Protein AF-A0A942U734-F1 (afdb_monomer_lite)

Secondary structure (DSSP, 8-state):
-HHHHHHHHHHHHHHHHHHHHHHHHHHHHHHHHHHHHHHHIIIIIS---GGGEEEEEEEE-SSSSSEEEEEEETTEEEEEEEEEEETTEEEEEEEEE-HHHHHTT--GGG-TT--B--

pLDDT: mean 92.18, std 7.59, range [53.06, 97.75]

Foldseek 3Di:
DVVVVVVVVVVVVVVVVCVVVVVVVVQVVLLVVQLVLVVCCCCVVVVDDPQQWPDWTWAADPDPVRIWIWTAGPVGNQKTWIWDCPPNDIFTADMDGDPVCVVVVDDPVNDPPDDGPD

Structure (mmCIF, N/CA/C/O backbone):
data_AF-A0A942U734-F1
#
_entry.id   AF-A0A942U734-F1
#
loop_
_atom_site.group_PDB
_atom_site.id
_atom_site.type_symbol
_atom_site.label_atom_id
_atom_site.label_alt_id
_atom_site.label_comp_id
_atom_site.label_asym_id
_atom_site.label_entity_id
_atom_site.label_seq_id
_atom_site.pdbx_PDB_ins_code
_atom_site.Cartn_x
_atom_site.Cartn_y
_atom_site.Cartn_z
_atom_site.occupancy
_atom_site.B_iso_or_equiv
_atom_site.auth_seq_id
_atom_site.auth_comp_id
_atom_site.auth_asym_id
_atom_site.auth_atom_id
_atom_site.pdbx_PDB_model_num
ATOM 1 N N . MET A 1 1 ? 31.931 5.188 -43.662 1.00 58.59 1 MET A N 1
ATOM 2 C CA . MET A 1 1 ? 32.045 5.969 -42.399 1.00 58.59 1 MET A CA 1
ATOM 3 C C . MET A 1 1 ? 30.756 6.660 -41.929 1.00 58.59 1 MET A C 1
ATOM 5 O O . MET A 1 1 ? 30.461 6.573 -40.745 1.00 58.59 1 MET A O 1
ATOM 9 N N . LYS A 1 2 ? 29.965 7.351 -42.774 1.00 64.56 2 LYS A N 1
ATOM 10 C CA . LYS A 1 2 ? 28.734 8.045 -42.308 1.00 64.56 2 LYS A CA 1
ATOM 11 C C . LYS A 1 2 ? 27.640 7.089 -41.788 1.00 64.56 2 LYS A C 1
ATOM 13 O O . LYS A 1 2 ? 27.040 7.357 -40.753 1.00 64.56 2 LYS A O 1
ATOM 18 N N . ARG A 1 3 ? 27.424 5.951 -42.465 1.00 74.19 3 ARG A N 1
ATOM 19 C CA . ARG A 1 3 ? 26.410 4.940 -42.094 1.00 74.19 3 ARG A CA 1
ATOM 20 C C . ARG A 1 3 ? 26.732 4.235 -40.770 1.00 74.19 3 ARG A C 1
ATOM 22 O O . ARG A 1 3 ? 25.856 4.123 -39.924 1.00 74.19 3 ARG A O 1
ATOM 29 N N . THR A 1 4 ? 27.994 3.860 -40.553 1.00 78.38 4 THR A N 1
ATOM 30 C CA . THR A 1 4 ? 28.461 3.250 -39.295 1.00 78.38 4 THR A CA 1
ATOM 31 C C . THR A 1 4 ? 28.366 4.214 -38.111 1.00 78.38 4 THR A C 1
ATOM 33 O O . THR A 1 4 ? 27.881 3.828 -37.055 1.00 78.38 4 THR A O 1
ATOM 36 N N . ARG A 1 5 ? 28.702 5.501 -38.299 1.00 83.25 5 ARG A N 1
ATOM 37 C CA . ARG A 1 5 ? 28.486 6.543 -37.275 1.00 83.25 5 ARG A CA 1
ATOM 38 C C . ARG A 1 5 ? 27.002 6.762 -36.949 1.00 83.25 5 ARG A C 1
ATOM 40 O O . ARG A 1 5 ? 26.673 7.008 -35.794 1.00 83.25 5 ARG A O 1
ATOM 47 N N . LYS A 1 6 ? 26.108 6.674 -37.944 1.00 86.50 6 LYS A N 1
ATOM 48 C CA . LYS A 1 6 ? 24.652 6.784 -37.734 1.00 86.50 6 LYS A CA 1
ATOM 49 C C . LYS A 1 6 ? 24.118 5.608 -36.914 1.00 86.50 6 LYS A C 1
ATOM 51 O O . LYS A 1 6 ? 23.392 5.843 -35.958 1.00 86.50 6 LYS A O 1
ATOM 56 N N . ILE A 1 7 ? 24.515 4.379 -37.252 1.00 90.56 7 ILE A N 1
ATOM 57 C CA . ILE A 1 7 ? 24.133 3.171 -36.500 1.00 90.56 7 ILE A CA 1
ATOM 58 C C . ILE A 1 7 ? 24.625 3.279 -35.056 1.00 90.56 7 ILE A C 1
ATOM 60 O O . ILE A 1 7 ? 23.821 3.150 -34.144 1.00 90.56 7 ILE A O 1
ATOM 64 N N . PHE A 1 8 ? 25.895 3.639 -34.848 1.00 93.56 8 PHE A N 1
ATOM 65 C CA . PHE A 1 8 ? 26.456 3.816 -33.507 1.00 93.56 8 PHE A CA 1
ATOM 66 C C . PHE A 1 8 ? 25.668 4.828 -32.658 1.00 93.56 8 PHE A C 1
ATOM 68 O O . PHE A 1 8 ? 25.355 4.550 -31.505 1.00 93.56 8 PHE A O 1
ATOM 75 N N . ARG A 1 9 ? 25.288 5.980 -33.230 1.00 93.50 9 ARG A N 1
ATOM 76 C CA . ARG A 1 9 ? 24.468 6.983 -32.525 1.00 93.50 9 ARG A CA 1
ATOM 77 C C . ARG A 1 9 ? 23.088 6.453 -32.142 1.00 93.50 9 ARG A C 1
ATOM 79 O O . ARG A 1 9 ? 22.630 6.733 -31.041 1.00 93.50 9 ARG A O 1
ATOM 86 N N . VAL A 1 10 ? 22.436 5.703 -33.032 1.00 94.75 10 VAL A N 1
ATOM 87 C CA . VAL A 1 10 ? 21.128 5.095 -32.746 1.00 94.75 10 VAL A CA 1
ATOM 88 C C . VAL A 1 10 ? 21.261 4.044 -31.647 1.00 94.75 10 VAL A C 1
ATOM 90 O O . VAL A 1 10 ? 20.491 4.075 -30.696 1.00 94.75 10 VAL A O 1
ATOM 93 N N . THR A 1 11 ? 22.265 3.168 -31.724 1.00 94.62 11 THR A N 1
ATOM 94 C CA . THR A 1 11 ? 22.527 2.159 -30.688 1.00 94.62 11 THR A CA 1
ATOM 95 C C . THR A 1 11 ? 22.794 2.804 -29.328 1.00 94.62 11 THR A C 1
ATOM 97 O O . THR A 1 11 ? 22.211 2.382 -28.334 1.00 94.62 11 THR A O 1
ATOM 100 N N . LEU A 1 12 ? 23.611 3.862 -29.279 1.00 95.81 12 LEU A N 1
ATOM 101 C CA . LEU A 1 12 ? 23.874 4.603 -28.044 1.00 95.81 12 LEU A CA 1
ATOM 102 C C . LEU A 1 12 ? 22.597 5.233 -27.474 1.00 95.81 12 LEU A C 1
ATOM 104 O O . LEU A 1 12 ? 22.360 5.154 -26.274 1.00 95.81 12 LEU A O 1
ATOM 108 N N . LEU A 1 13 ? 21.754 5.821 -28.327 1.00 95.81 13 LEU A N 1
ATOM 109 C CA . LEU A 1 13 ? 20.487 6.411 -27.900 1.00 95.81 13 LEU A CA 1
ATOM 110 C C . LEU A 1 13 ? 19.530 5.354 -27.335 1.00 95.81 13 LEU A C 1
ATOM 112 O O . LEU A 1 13 ? 18.938 5.578 -26.285 1.00 95.81 13 LEU A O 1
ATOM 116 N N . VAL A 1 14 ? 19.424 4.189 -27.977 1.00 95.56 14 VAL A N 1
ATOM 117 C CA . VAL A 1 14 ? 18.612 3.068 -27.476 1.00 95.56 14 VAL A CA 1
ATOM 118 C C . VAL A 1 14 ? 19.117 2.586 -26.115 1.00 95.56 14 VAL A C 1
ATOM 120 O O . VAL A 1 14 ? 18.308 2.367 -25.218 1.00 95.56 14 VAL A O 1
ATOM 123 N N . LEU A 1 15 ? 20.436 2.476 -25.928 1.00 95.81 15 LEU A N 1
ATOM 124 C CA . LEU A 1 15 ? 21.023 2.101 -24.637 1.00 95.81 15 LEU A CA 1
ATOM 125 C C . LEU A 1 15 ? 20.705 3.129 -23.544 1.00 95.81 15 LEU A C 1
ATOM 127 O O . LEU A 1 15 ? 20.271 2.748 -22.460 1.00 95.81 15 LEU A O 1
ATOM 131 N N . LEU A 1 16 ? 20.859 4.424 -23.834 1.00 96.00 16 LEU A N 1
ATOM 132 C CA . LEU A 1 16 ? 20.542 5.498 -22.885 1.00 96.00 16 LEU A CA 1
ATOM 133 C C . LEU A 1 16 ? 19.058 5.510 -22.503 1.00 96.00 16 LEU A C 1
ATOM 135 O O . LEU A 1 16 ? 18.724 5.657 -21.331 1.00 96.00 16 LEU A O 1
ATOM 139 N N . VAL A 1 17 ? 18.169 5.305 -23.476 1.00 96.44 17 VAL A N 1
ATOM 140 C CA . VAL A 1 17 ? 16.728 5.176 -23.225 1.00 96.44 17 VAL A CA 1
ATOM 141 C C . VAL A 1 17 ? 16.435 3.939 -22.372 1.00 96.44 17 VAL A C 1
ATOM 143 O O . VAL A 1 17 ? 15.670 4.026 -21.413 1.00 96.44 17 VAL A O 1
ATOM 146 N N . GLY A 1 18 ? 17.082 2.807 -22.661 1.00 95.81 18 GLY A N 1
ATOM 147 C CA . GLY A 1 18 ? 16.950 1.578 -21.878 1.00 95.81 18 GLY A CA 1
ATOM 148 C C . GLY A 1 18 ? 17.304 1.774 -20.402 1.00 95.81 18 GLY A C 1
ATOM 149 O O . GLY A 1 18 ? 16.550 1.338 -19.535 1.00 95.81 18 GLY A O 1
ATOM 150 N N . ILE A 1 19 ? 18.382 2.508 -20.109 1.00 96.31 19 ILE A N 1
ATOM 151 C CA . ILE A 1 19 ? 18.814 2.821 -18.733 1.00 96.31 19 ILE A CA 1
ATOM 152 C C . ILE A 1 19 ? 17.729 3.571 -17.944 1.00 96.31 19 ILE A C 1
ATOM 154 O O . ILE A 1 19 ? 17.614 3.379 -16.737 1.00 96.31 19 ILE A O 1
ATOM 158 N N . ILE A 1 20 ? 16.911 4.392 -18.609 1.00 95.38 20 ILE A N 1
ATOM 159 C CA . ILE A 1 20 ? 15.831 5.154 -17.966 1.00 95.38 20 ILE A CA 1
ATOM 160 C C . ILE A 1 20 ? 14.549 4.318 -17.860 1.00 95.38 20 ILE A C 1
ATOM 162 O O . ILE A 1 20 ? 13.858 4.367 -16.844 1.00 95.38 20 ILE A O 1
ATOM 166 N N . ILE A 1 21 ? 14.218 3.534 -18.888 1.00 96.31 21 ILE A N 1
ATOM 167 C CA . ILE A 1 21 ? 12.967 2.764 -18.930 1.00 96.31 21 ILE A CA 1
ATOM 168 C C . ILE A 1 21 ? 12.985 1.597 -17.938 1.00 96.31 21 ILE A C 1
ATOM 170 O O . ILE A 1 21 ? 11.986 1.362 -17.257 1.00 96.31 21 ILE A O 1
ATOM 174 N N . VAL A 1 22 ? 14.107 0.881 -17.826 1.00 96.06 22 VAL A N 1
ATOM 175 C CA . VAL A 1 22 ? 14.233 -0.288 -16.940 1.00 96.06 22 VAL A CA 1
ATOM 176 C C . VAL A 1 22 ? 13.827 0.019 -15.488 1.00 96.06 22 VAL A C 1
ATOM 178 O O . VAL A 1 22 ? 12.932 -0.665 -14.990 1.00 96.06 22 VAL A O 1
ATOM 181 N N . PRO A 1 23 ? 14.370 1.043 -14.796 1.00 93.50 23 PRO A N 1
ATOM 182 C CA . PRO A 1 23 ? 13.975 1.327 -13.416 1.00 93.50 23 PRO A CA 1
ATOM 183 C C . PRO A 1 23 ? 12.499 1.724 -13.287 1.00 93.50 23 PRO A C 1
ATOM 185 O O . PRO A 1 23 ? 11.853 1.350 -12.308 1.00 93.50 23 PRO A O 1
ATOM 188 N N . ILE A 1 24 ? 11.932 2.421 -14.280 1.00 94.69 24 ILE A N 1
ATOM 189 C CA . ILE A 1 24 ? 10.509 2.795 -14.281 1.00 94.69 24 ILE A CA 1
ATOM 190 C C . ILE A 1 24 ? 9.626 1.542 -14.311 1.00 94.69 24 ILE A C 1
ATOM 192 O O . ILE A 1 24 ? 8.686 1.431 -13.519 1.00 94.69 24 ILE A O 1
ATOM 196 N N . ILE A 1 25 ? 9.935 0.588 -15.195 1.00 96.31 25 ILE A N 1
ATOM 197 C CA . ILE A 1 25 ? 9.199 -0.680 -15.293 1.00 96.31 25 ILE A CA 1
ATOM 198 C C . ILE A 1 25 ? 9.339 -1.478 -13.995 1.00 96.31 25 ILE A C 1
ATOM 200 O O . ILE A 1 25 ? 8.340 -1.987 -13.484 1.00 96.31 25 ILE A O 1
ATOM 204 N N . THR A 1 26 ? 10.542 -1.545 -13.421 1.00 94.75 26 THR A N 1
ATOM 205 C CA . THR A 1 26 ? 10.787 -2.249 -12.154 1.00 94.75 26 THR A CA 1
ATOM 206 C C . THR A 1 26 ? 9.932 -1.686 -11.018 1.00 94.75 26 THR A C 1
ATOM 208 O O . THR A 1 26 ? 9.279 -2.448 -10.305 1.00 94.75 26 THR A O 1
ATOM 211 N N . ILE A 1 27 ? 9.860 -0.357 -10.876 1.00 94.62 27 ILE A N 1
ATOM 212 C CA . ILE A 1 27 ? 9.032 0.289 -9.845 1.00 94.62 27 ILE A CA 1
ATOM 213 C C . ILE A 1 27 ? 7.550 -0.041 -10.048 1.00 94.62 27 ILE A C 1
ATOM 215 O O . ILE A 1 27 ? 6.855 -0.378 -9.087 1.00 94.62 27 ILE A O 1
ATOM 219 N N . GLN A 1 28 ? 7.046 0.038 -11.283 1.00 95.50 28 GLN A N 1
ATOM 220 C CA . GLN A 1 28 ? 5.643 -0.277 -11.573 1.00 95.50 28 GLN A CA 1
ATOM 221 C C . GLN A 1 28 ? 5.312 -1.747 -11.295 1.00 95.50 28 GLN A C 1
ATOM 223 O O . GLN A 1 28 ? 4.288 -2.036 -10.675 1.00 95.50 28 GLN A O 1
ATOM 228 N N . THR A 1 29 ? 6.207 -2.654 -11.685 1.00 95.81 29 THR A N 1
ATOM 229 C CA . THR A 1 29 ? 6.058 -4.096 -11.464 1.00 95.81 29 THR A CA 1
ATOM 230 C C . THR A 1 29 ? 6.015 -4.416 -9.973 1.00 95.81 29 THR A C 1
ATOM 232 O O . THR A 1 29 ? 5.093 -5.086 -9.516 1.00 95.81 29 THR A O 1
ATOM 235 N N . ASN A 1 30 ? 6.934 -3.859 -9.179 1.00 94.25 30 ASN A N 1
ATOM 236 C CA . ASN A 1 30 ? 6.939 -4.060 -7.730 1.00 94.25 30 ASN A CA 1
ATOM 237 C C . ASN A 1 30 ? 5.679 -3.495 -7.061 1.00 94.25 30 ASN A C 1
ATOM 239 O O . ASN A 1 30 ? 5.070 -4.175 -6.240 1.00 94.25 30 ASN A O 1
ATOM 243 N N . LYS A 1 31 ? 5.212 -2.301 -7.452 1.00 95.62 31 LYS A N 1
ATOM 244 C CA . LYS A 1 31 ? 3.936 -1.762 -6.944 1.00 95.62 31 LYS A CA 1
ATOM 245 C C . LYS A 1 31 ? 2.767 -2.714 -7.213 1.00 95.62 31 LYS A C 1
ATOM 247 O O . LYS A 1 31 ? 1.902 -2.862 -6.352 1.00 95.62 31 LYS A O 1
ATOM 252 N N . PHE A 1 32 ? 2.734 -3.342 -8.389 1.00 96.31 32 PHE A N 1
ATOM 253 C CA . PHE A 1 32 ? 1.702 -4.315 -8.743 1.00 96.31 32 PHE A CA 1
ATOM 254 C C . PHE A 1 32 ? 1.821 -5.611 -7.930 1.00 96.31 32 PHE A C 1
ATOM 256 O O . PHE A 1 32 ? 0.823 -6.064 -7.378 1.00 96.31 32 PHE A O 1
ATOM 263 N N . ILE A 1 33 ? 3.031 -6.161 -7.784 1.00 94.94 33 ILE A N 1
ATOM 264 C CA . ILE A 1 33 ? 3.283 -7.370 -6.982 1.00 94.94 33 ILE A CA 1
ATOM 265 C C . ILE A 1 33 ? 2.819 -7.166 -5.536 1.00 94.94 33 ILE A C 1
ATOM 267 O O . ILE A 1 33 ? 2.082 -7.993 -5.006 1.00 94.94 33 ILE A O 1
ATOM 271 N N . TYR A 1 34 ? 3.198 -6.049 -4.910 1.00 95.19 34 TYR A N 1
ATOM 272 C CA . TYR A 1 34 ? 2.817 -5.749 -3.528 1.00 95.19 34 TYR A CA 1
ATOM 273 C C . TYR A 1 34 ? 1.307 -5.563 -3.391 1.00 95.19 34 TYR A C 1
ATOM 275 O O . TYR A 1 34 ? 0.703 -6.138 -2.489 1.00 95.19 34 TYR A O 1
ATOM 283 N N . LYS A 1 35 ? 0.681 -4.828 -4.322 1.00 96.69 35 LYS A N 1
ATOM 284 C CA . LYS A 1 35 ? -0.781 -4.708 -4.389 1.00 96.69 35 LYS A CA 1
ATOM 285 C C . LYS A 1 35 ? -1.445 -6.088 -4.424 1.00 96.69 35 LYS A C 1
ATOM 287 O O . LYS A 1 35 ? -2.399 -6.304 -3.688 1.00 96.69 35 LYS A O 1
ATOM 292 N N . ASN A 1 36 ? -0.963 -6.994 -5.274 1.00 96.19 36 ASN A N 1
ATOM 293 C CA . ASN A 1 36 ? -1.566 -8.314 -5.434 1.00 96.19 36 ASN A CA 1
ATOM 294 C C . ASN A 1 36 ? -1.380 -9.185 -4.187 1.00 96.19 36 ASN A C 1
ATOM 296 O O . ASN A 1 36 ? -2.312 -9.866 -3.787 1.00 96.19 36 ASN A O 1
ATOM 300 N N . ARG A 1 37 ? -0.210 -9.119 -3.539 1.00 95.81 37 ARG A N 1
ATOM 301 C CA . ARG A 1 37 ? 0.037 -9.814 -2.266 1.00 95.81 37 ARG A CA 1
ATOM 302 C C . ARG A 1 37 ? -0.936 -9.371 -1.180 1.00 95.81 37 ARG A C 1
ATOM 304 O O . ARG A 1 37 ? -1.574 -10.215 -0.573 1.00 95.81 37 ARG A O 1
ATOM 311 N N . VAL A 1 38 ? -1.095 -8.061 -0.990 1.00 96.44 38 VAL A N 1
ATOM 312 C CA . VAL A 1 38 ? -2.041 -7.527 0.003 1.00 96.44 38 VAL A CA 1
ATOM 313 C C . VAL A 1 38 ? -3.482 -7.852 -0.375 1.00 96.44 38 VAL A C 1
ATOM 315 O O . VAL A 1 38 ? -4.264 -8.229 0.484 1.00 96.44 38 VAL A O 1
ATOM 318 N N . SER A 1 39 ? -3.837 -7.770 -1.660 1.00 96.88 39 SER A N 1
ATOM 319 C CA . SER A 1 39 ? -5.172 -8.163 -2.118 1.00 96.88 39 SER A CA 1
ATOM 320 C C . SER A 1 39 ? -5.478 -9.631 -1.833 1.00 96.88 39 SER A C 1
ATOM 322 O O . SER A 1 39 ? -6.603 -9.934 -1.454 1.00 96.88 39 SER A O 1
ATOM 324 N N . ASN A 1 40 ? -4.513 -10.527 -2.040 1.00 96.44 40 ASN A N 1
ATOM 325 C CA . ASN A 1 40 ? -4.687 -11.944 -1.750 1.00 96.44 40 ASN A CA 1
ATOM 326 C C . ASN A 1 40 ? -4.778 -12.181 -0.244 1.00 96.44 40 ASN A C 1
ATOM 328 O O . ASN A 1 40 ? -5.714 -12.834 0.179 1.00 96.44 40 ASN A O 1
ATOM 332 N N . TYR A 1 41 ? -3.895 -11.582 0.557 1.00 95.56 41 TYR A N 1
ATOM 333 C CA . TYR A 1 41 ? -3.957 -11.662 2.019 1.00 95.56 41 TYR A CA 1
ATOM 334 C C . TYR A 1 41 ? -5.335 -11.249 2.561 1.00 95.56 41 TYR A C 1
ATOM 336 O O . TYR A 1 41 ? -5.976 -12.009 3.278 1.00 95.56 41 TYR A O 1
ATOM 344 N N . LEU A 1 42 ? -5.850 -10.086 2.149 1.00 95.75 42 LEU A N 1
ATOM 345 C CA . LEU A 1 42 ? -7.141 -9.596 2.644 1.00 95.75 42 LEU A CA 1
ATOM 346 C C . LEU A 1 42 ? -8.307 -10.524 2.272 1.00 95.75 42 LEU A C 1
ATOM 348 O O . LEU A 1 42 ? -9.209 -10.727 3.074 1.00 95.75 42 LEU A O 1
ATOM 352 N N . VAL A 1 43 ? -8.301 -11.081 1.061 1.00 96.75 43 VAL A N 1
ATOM 353 C CA . VAL A 1 43 ? -9.430 -11.876 0.552 1.00 96.75 43 VAL A CA 1
ATOM 354 C C . VAL A 1 43 ? -9.332 -13.345 0.958 1.00 96.75 43 VAL A C 1
ATOM 356 O O . VAL A 1 43 ? -10.328 -13.953 1.333 1.00 96.75 43 VAL A O 1
ATOM 359 N N . GLU A 1 44 ? -8.148 -13.935 0.834 1.00 95.56 44 GLU A N 1
ATOM 360 C CA . GLU A 1 44 ? -7.920 -15.369 1.022 1.00 95.56 44 GLU A CA 1
ATOM 361 C C . GLU A 1 44 ? -7.598 -15.713 2.479 1.00 95.56 44 GLU A C 1
ATOM 363 O O . GLU A 1 44 ? -8.032 -16.762 2.949 1.00 95.56 44 GLU A O 1
ATOM 368 N N . GLU A 1 45 ? -6.865 -14.852 3.193 1.00 93.44 45 GLU A N 1
ATOM 369 C CA . GLU A 1 45 ? -6.440 -15.117 4.575 1.00 93.44 45 GLU A CA 1
ATOM 370 C C . GLU A 1 45 ? -7.364 -14.444 5.599 1.00 93.44 45 GLU A C 1
ATOM 372 O O . GLU A 1 45 ? -7.849 -15.114 6.508 1.00 93.44 45 GLU A O 1
ATOM 377 N N . GLU A 1 46 ? -7.668 -13.152 5.431 1.00 92.56 46 GLU A N 1
ATOM 378 C CA . GLU A 1 46 ? -8.563 -12.408 6.341 1.00 92.56 46 GLU A CA 1
ATOM 379 C C . GLU A 1 46 ? -10.056 -12.581 6.000 1.00 92.56 46 GLU A C 1
ATOM 381 O O . GLU A 1 46 ? -10.924 -12.197 6.783 1.00 92.56 46 GLU A O 1
ATOM 386 N N . GLY A 1 47 ? -10.382 -13.168 4.842 1.00 94.69 47 GLY A N 1
ATOM 387 C CA . GLY A 1 47 ? -11.763 -13.450 4.437 1.00 94.69 47 GLY A CA 1
ATOM 388 C C . GLY A 1 47 ? -12.611 -12.208 4.133 1.00 94.69 47 GLY A C 1
ATOM 389 O O . GLY A 1 47 ? -13.840 -12.285 4.175 1.00 94.69 47 GLY A O 1
ATOM 390 N N . ILE A 1 48 ? -11.980 -11.069 3.838 1.00 94.69 48 ILE A N 1
ATOM 391 C CA . ILE A 1 48 ? -12.663 -9.821 3.481 1.00 94.69 48 ILE A CA 1
ATOM 392 C C . ILE A 1 48 ? -13.226 -9.938 2.062 1.00 94.69 48 ILE A C 1
ATOM 394 O O . ILE A 1 48 ? -12.519 -10.332 1.128 1.00 94.69 48 ILE A O 1
ATOM 398 N N . ASP A 1 49 ? -14.489 -9.550 1.874 1.00 95.94 49 ASP A N 1
ATOM 399 C CA . ASP A 1 49 ? -15.083 -9.509 0.542 1.00 95.94 49 ASP A CA 1
ATOM 400 C C . ASP A 1 49 ? -14.375 -8.452 -0.321 1.00 95.94 49 ASP A C 1
ATOM 402 O O . ASP A 1 49 ? -14.098 -7.328 0.106 1.00 95.94 49 ASP A O 1
ATOM 406 N N . ARG A 1 50 ? -14.105 -8.792 -1.584 1.00 94.88 50 ARG A N 1
ATOM 407 C CA . ARG A 1 50 ? -13.567 -7.834 -2.558 1.00 94.88 50 ARG A CA 1
ATOM 408 C C . ARG A 1 50 ? -14.477 -6.624 -2.711 1.00 94.88 50 ARG A C 1
ATOM 410 O O . ARG A 1 50 ? -13.966 -5.528 -2.939 1.00 94.88 50 ARG A O 1
ATOM 417 N N . ASP A 1 51 ? -15.785 -6.816 -2.571 1.00 96.00 51 ASP A N 1
ATOM 418 C CA . ASP A 1 51 ? -16.759 -5.738 -2.662 1.00 96.00 51 ASP A CA 1
ATOM 419 C C . ASP A 1 51 ? -16.743 -4.807 -1.444 1.00 96.00 51 ASP A C 1
ATOM 421 O O . ASP A 1 51 ? -17.238 -3.690 -1.566 1.00 96.00 51 ASP A O 1
ATOM 425 N N . ASP A 1 52 ? -16.117 -5.175 -0.324 1.00 96.94 52 ASP A N 1
ATOM 426 C CA . ASP A 1 52 ? -15.932 -4.285 0.833 1.00 96.94 52 ASP A CA 1
ATOM 427 C C . ASP A 1 52 ? -14.685 -3.397 0.704 1.00 96.94 52 ASP A C 1
ATOM 429 O O . ASP A 1 52 ? -14.521 -2.410 1.432 1.00 96.94 52 ASP A O 1
ATOM 433 N N . ILE A 1 53 ? -13.810 -3.697 -0.259 1.00 97.25 53 ILE A N 1
ATOM 434 C CA . ILE A 1 53 ? -12.582 -2.947 -0.501 1.00 97.25 53 ILE A CA 1
ATOM 435 C C . ILE A 1 53 ? -12.846 -1.851 -1.536 1.00 97.25 53 ILE A C 1
ATOM 437 O O . ILE A 1 53 ? -13.095 -2.111 -2.711 1.00 97.25 53 ILE A O 1
ATOM 441 N N . GLU A 1 54 ? -12.732 -0.593 -1.114 1.00 97.25 54 GLU A N 1
ATOM 442 C CA . GLU A 1 54 ? -12.893 0.567 -1.996 1.00 97.25 54 GLU A CA 1
ATOM 443 C C . GLU A 1 54 ? -11.674 0.735 -2.911 1.00 97.25 54 GLU A C 1
ATOM 445 O O . GLU A 1 54 ? -11.792 0.969 -4.115 1.00 97.25 54 GLU A O 1
ATOM 450 N N . SER A 1 55 ? -10.458 0.622 -2.361 1.00 97.50 55 SER A N 1
ATOM 451 C CA . SER A 1 55 ? -9.253 0.714 -3.185 1.00 97.50 55 SER A CA 1
ATOM 452 C C . SER A 1 55 ? -8.041 0.009 -2.587 1.00 97.50 55 SER A C 1
ATOM 454 O O . SER A 1 55 ? -7.829 0.037 -1.381 1.00 97.50 55 SER A O 1
ATOM 456 N N . ILE A 1 56 ? -7.200 -0.559 -3.461 1.00 97.69 56 ILE A N 1
ATOM 457 C CA . ILE A 1 56 ? -5.883 -1.118 -3.115 1.00 97.69 56 ILE A CA 1
ATOM 458 C C . ILE A 1 56 ? -4.831 -0.508 -4.042 1.00 97.69 56 ILE A C 1
ATOM 460 O O . ILE A 1 56 ? -4.852 -0.713 -5.266 1.00 97.69 56 ILE A O 1
ATOM 464 N N . LYS A 1 57 ? -3.890 0.248 -3.473 1.00 97.31 57 LYS A N 1
ATOM 465 C CA . LYS A 1 57 ? -2.887 1.019 -4.220 1.00 97.31 57 LYS A CA 1
ATOM 466 C C . LYS A 1 57 ? -1.480 0.691 -3.735 1.00 97.31 57 LYS A C 1
ATOM 468 O O . LYS A 1 57 ? -1.070 1.125 -2.664 1.00 97.31 57 LYS A O 1
ATOM 473 N N . GLY A 1 58 ? -0.702 0.010 -4.576 1.00 95.75 58 GLY A N 1
ATOM 474 C CA . GLY A 1 58 ? 0.738 -0.133 -4.368 1.00 95.75 58 GLY A CA 1
ATOM 475 C C . GLY A 1 58 ? 1.445 1.217 -4.505 1.00 95.75 58 GLY A C 1
ATOM 476 O O . GLY A 1 58 ? 1.230 1.956 -5.474 1.00 95.75 58 GLY A O 1
ATOM 477 N N . LYS A 1 59 ? 2.297 1.547 -3.543 1.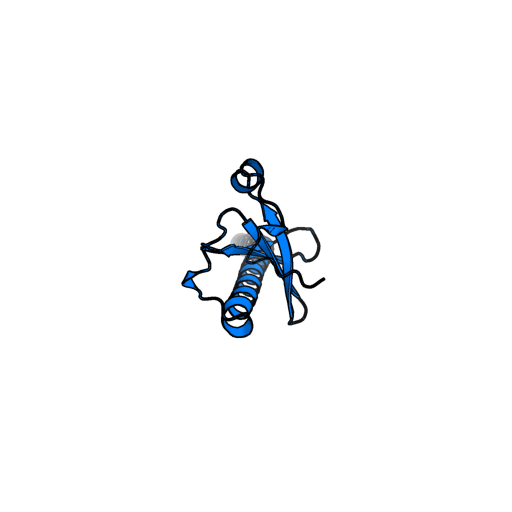00 95.25 59 LYS A N 1
ATOM 478 C CA . LYS A 1 59 ? 3.092 2.772 -3.479 1.00 95.25 59 LYS A CA 1
ATOM 479 C C . LYS A 1 59 ? 4.573 2.423 -3.415 1.00 95.25 59 LYS A C 1
ATOM 481 O O . LYS A 1 59 ? 4.962 1.358 -2.950 1.00 95.25 59 LYS A O 1
ATOM 486 N N . TRP A 1 60 ? 5.380 3.345 -3.924 1.00 93.56 60 TRP A N 1
ATOM 487 C CA . TRP A 1 60 ? 6.828 3.320 -3.791 1.00 93.56 60 TRP A CA 1
ATOM 488 C C . TRP A 1 60 ? 7.263 4.618 -3.115 1.00 93.56 60 TRP A C 1
ATOM 490 O O . TRP A 1 60 ? 6.720 5.681 -3.428 1.00 93.56 60 TRP A O 1
ATOM 500 N N . GLY A 1 61 ? 8.202 4.529 -2.184 1.00 89.44 61 GLY A N 1
ATOM 501 C CA . GLY A 1 61 ? 8.744 5.664 -1.454 1.00 89.44 61 GLY A CA 1
ATOM 502 C C . GLY A 1 61 ? 10.187 5.430 -1.018 1.00 89.44 61 GLY A C 1
ATOM 503 O O . GLY A 1 61 ? 10.728 4.333 -1.124 1.00 89.44 61 GLY A O 1
ATOM 504 N N . PHE A 1 62 ? 10.806 6.493 -0.510 1.00 83.44 62 PHE A N 1
ATOM 505 C CA . PHE A 1 62 ? 12.199 6.478 -0.053 1.00 83.44 62 PHE A CA 1
ATOM 506 C C . PHE A 1 62 ? 12.376 5.969 1.387 1.00 83.44 62 PHE A C 1
ATOM 508 O O . PHE A 1 62 ? 13.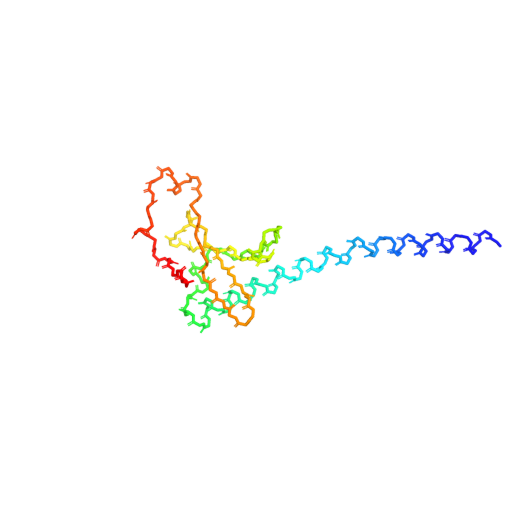501 5.722 1.808 1.00 83.44 62 PHE A O 1
ATOM 515 N N . LYS A 1 63 ? 11.287 5.828 2.154 1.00 78.94 63 LYS A N 1
ATOM 516 C CA . LYS A 1 63 ? 11.310 5.255 3.510 1.00 78.94 63 LYS A CA 1
ATOM 517 C C . LYS A 1 63 ? 11.323 3.726 3.439 1.00 78.94 63 LYS A C 1
ATOM 519 O O . LYS A 1 63 ? 10.896 3.171 2.434 1.00 78.94 63 LYS A O 1
ATOM 524 N N . LEU A 1 64 ? 11.810 3.059 4.484 1.00 75.44 64 LEU A N 1
ATOM 525 C CA . LEU A 1 64 ? 11.734 1.602 4.608 1.00 75.44 64 LEU A CA 1
ATOM 526 C C . LEU A 1 64 ? 10.403 1.196 5.266 1.00 75.44 64 LEU A C 1
ATOM 528 O O . LEU A 1 64 ? 10.053 1.803 6.279 1.00 75.44 64 LEU A O 1
ATOM 532 N N . PRO A 1 65 ? 9.689 0.188 4.732 1.00 86.00 65 PRO A N 1
ATOM 533 C CA . PRO A 1 65 ? 9.914 -0.495 3.453 1.00 86.00 65 PRO A CA 1
ATOM 534 C C . PRO A 1 65 ? 9.646 0.412 2.242 1.00 86.00 65 PRO A C 1
ATOM 536 O O . PRO A 1 65 ? 8.675 1.167 2.222 1.00 86.00 65 PRO A O 1
ATOM 539 N N . SER A 1 66 ? 10.475 0.309 1.193 1.00 89.31 66 SER A N 1
ATOM 540 C CA . SER A 1 66 ? 10.344 1.171 0.002 1.00 89.31 66 SER A CA 1
ATOM 541 C C . SER A 1 66 ? 9.060 0.938 -0.785 1.00 89.31 66 SER A C 1
ATOM 543 O O . SER A 1 66 ? 8.652 1.806 -1.553 1.00 89.31 66 SER A O 1
ATOM 545 N N . TYR A 1 67 ? 8.423 -0.217 -0.608 1.00 92.94 67 TYR A N 1
ATOM 546 C CA . TYR A 1 67 ? 7.137 -0.544 -1.203 1.00 92.94 67 TYR A CA 1
ATOM 547 C C . TYR A 1 67 ? 6.143 -0.886 -0.103 1.00 92.94 67 TYR A C 1
ATOM 549 O O . TYR A 1 67 ? 6.436 -1.675 0.792 1.00 92.94 67 TYR A O 1
ATOM 557 N N . TYR A 1 68 ? 4.965 -0.290 -0.200 1.00 94.56 68 TYR A N 1
ATOM 558 C CA . TYR A 1 68 ? 3.861 -0.484 0.728 1.00 94.56 68 TYR A CA 1
ATOM 559 C C . TYR A 1 68 ? 2.545 -0.359 -0.031 1.00 94.56 68 TYR A C 1
ATOM 561 O O . TYR A 1 68 ? 2.511 0.123 -1.169 1.00 94.56 68 TYR A O 1
ATOM 569 N N . VAL A 1 69 ? 1.457 -0.805 0.576 1.00 96.75 69 VAL A N 1
ATOM 570 C CA . VAL A 1 69 ? 0.128 -0.762 -0.028 1.00 96.75 69 VAL A CA 1
ATOM 571 C C . VAL A 1 69 ? -0.778 0.084 0.840 1.00 96.75 69 VAL A C 1
ATOM 573 O O . VAL A 1 69 ? -0.784 -0.056 2.055 1.00 96.75 69 VAL A O 1
ATOM 576 N N . ILE A 1 70 ? -1.526 0.975 0.200 1.00 97.00 70 ILE A N 1
ATOM 577 C CA . ILE A 1 70 ? -2.613 1.703 0.842 1.00 97.00 70 ILE A CA 1
ATOM 578 C C . ILE A 1 70 ? -3.918 1.008 0.480 1.00 97.00 70 ILE A C 1
ATOM 580 O O . ILE A 1 70 ? -4.193 0.806 -0.709 1.00 97.00 70 ILE A O 1
ATOM 584 N N . VAL A 1 71 ? -4.692 0.671 1.501 1.00 97.75 71 VAL A N 1
ATOM 585 C CA . VAL A 1 71 ? -6.012 0.058 1.401 1.00 97.75 71 VAL A CA 1
ATOM 586 C C . VAL A 1 71 ? -7.035 1.021 1.986 1.00 97.75 71 VAL A C 1
ATOM 588 O O . VAL A 1 71 ? -6.814 1.606 3.043 1.00 97.75 71 VAL A O 1
ATOM 591 N N . THR A 1 72 ? -8.149 1.191 1.291 1.00 97.62 72 THR A N 1
ATOM 592 C CA . THR A 1 72 ? -9.320 1.920 1.785 1.00 97.62 72 THR A CA 1
ATOM 593 C C . THR A 1 72 ? -10.503 0.975 1.690 1.00 97.62 72 THR A C 1
ATOM 595 O O . THR A 1 72 ? -10.682 0.339 0.648 1.00 97.62 72 THR A O 1
ATOM 598 N N . PHE A 1 73 ? -11.294 0.883 2.752 1.00 97.38 73 PHE A N 1
ATOM 599 C CA . PHE A 1 73 ? -12.498 0.057 2.796 1.00 97.38 73 PHE A CA 1
ATOM 600 C C . PHE A 1 73 ? -13.744 0.924 2.603 1.00 97.38 73 PHE A C 1
ATOM 602 O O . PHE A 1 73 ? -13.742 2.108 2.943 1.00 97.38 73 PHE A O 1
ATOM 609 N N . LYS A 1 74 ? -14.818 0.347 2.059 1.00 97.00 74 LYS A N 1
ATOM 610 C CA . LYS A 1 74 ? -16.069 1.074 1.780 1.00 97.00 74 LYS A CA 1
ATOM 611 C C . LYS A 1 74 ? -16.802 1.526 3.036 1.00 97.00 74 LYS A C 1
ATOM 613 O O . LYS A 1 74 ? -17.506 2.529 3.002 1.00 97.00 74 LYS A O 1
ATOM 618 N N . ASN A 1 75 ? -16.655 0.786 4.131 1.00 95.69 75 ASN A N 1
ATOM 619 C CA . ASN A 1 75 ? -17.241 1.132 5.424 1.00 95.69 75 ASN A CA 1
ATOM 620 C C . ASN A 1 75 ? -16.476 2.261 6.143 1.00 95.69 75 ASN A C 1
ATOM 622 O O . ASN A 1 75 ? -17.035 2.864 7.057 1.00 95.69 75 ASN A O 1
ATOM 626 N N . GLU A 1 76 ? -15.235 2.548 5.730 1.00 95.62 76 GLU A N 1
ATOM 627 C CA . GLU A 1 76 ? -14.349 3.568 6.311 1.00 95.62 76 GLU A CA 1
ATOM 628 C C . GLU A 1 76 ? -13.570 4.327 5.213 1.00 95.62 76 GLU A C 1
ATOM 630 O O . GLU A 1 76 ? -12.333 4.326 5.199 1.00 95.62 76 GLU A O 1
ATOM 635 N N . PRO A 1 77 ? -14.263 4.997 4.267 1.00 95.94 77 PRO A N 1
ATOM 636 C CA . PRO A 1 77 ? -13.633 5.653 3.115 1.00 95.94 77 PRO A CA 1
ATOM 637 C C . PRO A 1 77 ? -12.677 6.797 3.495 1.00 95.94 77 PRO A C 1
ATOM 639 O O . PRO A 1 77 ? -11.867 7.248 2.682 1.00 95.94 77 PRO A O 1
ATOM 642 N N . GLN A 1 78 ? -12.770 7.283 4.729 1.00 96.19 78 GLN A N 1
ATOM 643 C CA . GLN A 1 78 ? -11.949 8.340 5.296 1.00 96.19 78 GLN A CA 1
ATOM 644 C C . GLN A 1 78 ? -10.628 7.860 5.915 1.00 96.19 78 GLN A C 1
ATOM 646 O O . GLN A 1 78 ? -9.815 8.687 6.345 1.00 96.19 78 GLN A O 1
ATOM 651 N N . VAL A 1 79 ? -10.390 6.546 5.910 1.00 96.69 79 VAL A N 1
ATOM 652 C CA . VAL A 1 79 ? -9.218 5.907 6.509 1.00 96.69 79 VAL A CA 1
ATOM 653 C C . VAL A 1 79 ? -8.380 5.216 5.430 1.00 96.69 79 VAL A C 1
ATOM 655 O O . VAL A 1 79 ? -8.857 4.407 4.635 1.00 96.69 79 VAL A O 1
ATOM 658 N N . GLU A 1 80 ? -7.094 5.550 5.396 1.00 96.81 80 GLU A N 1
ATOM 659 C CA . GLU A 1 80 ? -6.085 4.901 4.564 1.00 96.81 80 GLU A CA 1
ATOM 660 C C . GLU A 1 80 ? -5.251 3.954 5.431 1.00 96.81 80 GLU A C 1
ATOM 662 O O . GLU A 1 80 ? -4.419 4.394 6.225 1.00 96.81 80 GLU A O 1
ATOM 667 N N . TYR A 1 81 ? -5.443 2.650 5.262 1.00 96.44 81 TYR A N 1
ATOM 668 C CA . TYR A 1 81 ? -4.684 1.621 5.963 1.00 96.44 81 TYR A CA 1
ATOM 669 C C . TYR A 1 81 ? -3.411 1.262 5.207 1.00 96.44 81 TYR A C 1
ATOM 671 O O . TYR A 1 81 ? -3.430 1.026 3.998 1.00 96.44 81 TYR A O 1
ATOM 679 N N . ILE A 1 82 ? -2.286 1.229 5.916 1.00 95.25 82 ILE A N 1
ATOM 680 C CA . ILE A 1 82 ? 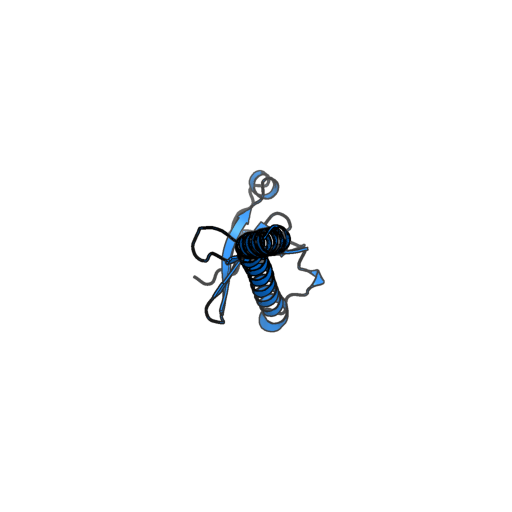-0.958 1.008 5.348 1.00 95.25 82 ILE A CA 1
ATOM 681 C C . ILE A 1 82 ? -0.529 -0.423 5.652 1.00 95.25 82 ILE A C 1
ATOM 683 O O . ILE A 1 82 ? -0.339 -0.784 6.810 1.00 95.25 82 ILE A O 1
ATOM 687 N N . TYR A 1 83 ? -0.324 -1.206 4.598 1.00 95.25 83 TYR A N 1
ATOM 688 C CA . TYR A 1 83 ? 0.117 -2.594 4.656 1.00 95.25 83 TYR A CA 1
ATOM 689 C C . TYR A 1 83 ? 1.531 -2.751 4.107 1.00 95.25 83 TYR A C 1
ATOM 691 O O . TYR A 1 83 ? 1.889 -2.162 3.076 1.00 95.25 83 TYR A O 1
ATOM 699 N N . PHE A 1 84 ? 2.314 -3.602 4.762 1.00 93.56 84 PHE A N 1
ATOM 700 C CA . PHE A 1 84 ? 3.604 -4.077 4.271 1.00 93.56 84 PHE A CA 1
ATOM 701 C C . PHE A 1 84 ? 3.494 -5.540 3.848 1.00 93.56 84 PHE A C 1
ATOM 703 O O . PHE A 1 84 ? 2.708 -6.297 4.400 1.00 93.56 84 PHE A O 1
ATOM 710 N N . ALA A 1 85 ? 4.271 -5.910 2.828 1.00 91.69 85 ALA A N 1
ATOM 711 C CA . ALA A 1 85 ? 4.324 -7.265 2.281 1.00 91.69 85 ALA A CA 1
ATOM 712 C C . ALA A 1 85 ? 5.792 -7.711 2.146 1.00 91.69 85 ALA A C 1
ATOM 714 O O . ALA A 1 85 ? 6.331 -7.792 1.034 1.00 91.69 85 ALA A O 1
ATOM 715 N N . GLN A 1 86 ? 6.471 -7.879 3.282 1.00 84.38 86 GLN A N 1
ATOM 716 C CA . GLN A 1 86 ? 7.894 -8.232 3.367 1.00 84.38 86 GLN A CA 1
ATOM 717 C C . GLN A 1 86 ? 8.075 -9.699 3.758 1.00 84.38 86 GLN A C 1
ATOM 719 O O . GLN A 1 86 ? 7.286 -10.229 4.521 1.00 84.38 86 GLN A O 1
ATOM 724 N N . ASP A 1 87 ? 9.123 -10.343 3.233 1.00 79.19 87 ASP A N 1
ATOM 725 C CA . ASP A 1 87 ? 9.606 -11.659 3.687 1.00 79.19 87 ASP A CA 1
ATOM 726 C C . ASP A 1 87 ? 8.524 -12.748 3.839 1.00 79.19 87 ASP A C 1
ATOM 728 O O . ASP A 1 87 ? 8.551 -13.555 4.761 1.00 79.19 87 ASP A O 1
ATOM 732 N N . ASN A 1 88 ? 7.601 -12.789 2.871 1.00 82.06 88 ASN A N 1
ATOM 733 C CA . ASN A 1 88 ? 6.439 -13.689 2.794 1.00 82.06 88 ASN A CA 1
ATOM 734 C C . ASN A 1 88 ? 5.331 -13.444 3.825 1.00 82.06 88 ASN A C 1
ATOM 736 O O . ASN A 1 88 ? 4.382 -14.219 3.855 1.00 82.06 88 ASN A O 1
ATOM 740 N N . ASP A 1 89 ? 5.411 -12.371 4.602 1.00 89.69 89 ASP A N 1
ATOM 741 C CA . ASP A 1 89 ? 4.349 -11.947 5.505 1.00 89.69 89 ASP A CA 1
ATOM 742 C C . ASP A 1 89 ? 3.655 -10.692 4.967 1.00 89.69 89 ASP A C 1
ATOM 744 O O . ASP A 1 89 ? 4.260 -9.850 4.285 1.00 89.69 89 ASP A O 1
ATOM 748 N N . VAL A 1 90 ? 2.367 -10.570 5.274 1.00 93.94 90 VAL A N 1
ATOM 749 C CA . VAL A 1 90 ? 1.576 -9.371 5.015 1.00 93.94 90 VAL A CA 1
ATOM 750 C C . VAL A 1 90 ? 0.968 -8.922 6.330 1.00 93.94 90 VAL A C 1
ATOM 752 O O . VAL A 1 90 ? 0.315 -9.695 7.018 1.00 93.94 90 VAL A O 1
ATOM 755 N N . PHE A 1 91 ? 1.181 -7.659 6.681 1.00 93.00 91 PHE A N 1
ATOM 756 C CA . PHE A 1 91 ? 0.631 -7.103 7.908 1.00 93.00 91 PHE A CA 1
ATOM 757 C C . PHE A 1 91 ? 0.291 -5.628 7.750 1.00 93.00 91 PHE A C 1
ATOM 759 O O . PHE A 1 91 ? 0.926 -4.882 6.992 1.00 93.00 91 PHE A O 1
ATOM 766 N N . GLN A 1 92 ? -0.723 -5.205 8.496 1.00 94.50 92 GLN A N 1
ATOM 767 C CA . GLN A 1 92 ? -1.053 -3.802 8.646 1.00 94.50 92 GLN A CA 1
ATOM 768 C C . GLN A 1 92 ? -0.031 -3.142 9.573 1.00 94.50 92 GLN A C 1
ATOM 770 O O . GLN A 1 92 ? 0.182 -3.586 10.697 1.00 94.50 92 GLN A O 1
ATOM 775 N N . SER A 1 93 ? 0.607 -2.076 9.093 1.00 92.12 93 SER A N 1
ATOM 776 C CA . SER A 1 93 ? 1.619 -1.333 9.846 1.00 92.12 93 SER A CA 1
ATOM 777 C C . SER A 1 93 ? 1.068 -0.065 10.487 1.00 92.12 93 SER A C 1
ATOM 779 O O . SER A 1 93 ? 1.554 0.339 11.538 1.00 92.12 93 SER A O 1
ATOM 781 N N . ASN A 1 94 ? 0.135 0.628 9.831 1.00 92.25 94 ASN A N 1
ATOM 782 C CA . ASN A 1 94 ? -0.402 1.889 10.341 1.00 92.25 94 ASN A CA 1
ATOM 783 C C . ASN A 1 94 ? -1.716 2.259 9.635 1.00 92.25 94 ASN A C 1
ATOM 785 O O . ASN A 1 94 ? -2.163 1.568 8.716 1.00 92.25 94 ASN A O 1
ATOM 789 N N . TYR A 1 95 ? -2.303 3.384 10.022 1.00 94.75 95 TYR A N 1
ATOM 790 C CA . TYR A 1 95 ? -3.409 4.038 9.343 1.00 94.75 95 TYR A CA 1
ATOM 791 C C . TYR A 1 95 ? -3.142 5.541 9.201 1.00 94.75 95 TYR A C 1
ATOM 793 O O . TYR A 1 95 ? -2.266 6.123 9.843 1.00 94.75 95 TYR A O 1
ATOM 801 N N . LYS A 1 96 ? -3.904 6.189 8.327 1.00 95.00 96 LYS A N 1
ATOM 802 C CA . LYS A 1 96 ? -3.921 7.640 8.183 1.00 95.00 96 LYS A CA 1
ATOM 803 C C . LYS A 1 96 ? -5.337 8.108 7.885 1.00 95.00 96 LYS A C 1
ATOM 805 O O . LYS A 1 96 ? -5.980 7.603 6.973 1.00 95.00 96 LYS A O 1
ATOM 810 N N . LEU A 1 97 ? -5.790 9.126 8.607 1.00 96.00 97 LEU A N 1
ATOM 811 C CA . LEU A 1 97 ? -7.041 9.812 8.297 1.00 96.00 97 LEU A CA 1
ATOM 812 C C . LEU A 1 97 ? -6.833 10.815 7.161 1.00 96.00 97 LEU A C 1
ATOM 814 O O . LEU A 1 97 ? -5.862 11.585 7.160 1.00 96.00 97 LEU A O 1
ATOM 818 N N . ASN A 1 98 ? -7.764 10.839 6.211 1.00 92.62 98 ASN A N 1
ATOM 819 C CA . ASN A 1 98 ? -7.831 11.915 5.228 1.00 92.62 98 ASN A CA 1
ATOM 820 C C . ASN A 1 98 ? -8.359 13.218 5.873 1.00 92.62 98 ASN A C 1
ATOM 822 O O . ASN A 1 98 ? -8.707 13.253 7.054 1.00 92.62 98 ASN A O 1
ATOM 826 N N . GLU A 1 99 ? -8.411 14.313 5.111 1.00 92.94 99 GLU A N 1
ATOM 827 C CA . GLU A 1 99 ? -8.850 15.614 5.643 1.00 92.94 99 GLU A CA 1
ATOM 828 C C . GLU A 1 99 ? -10.265 15.589 6.233 1.00 92.94 99 GLU A C 1
ATOM 830 O O . GLU A 1 99 ? -10.549 16.326 7.174 1.00 92.94 99 GLU A O 1
ATOM 835 N N . GLN A 1 100 ? -11.154 14.761 5.682 1.00 91.62 100 GLN A N 1
ATOM 836 C CA . GLN A 1 100 ? -12.523 14.629 6.161 1.00 91.62 100 GLN A CA 1
ATOM 837 C C . GLN A 1 100 ? -12.566 13.878 7.496 1.00 91.62 100 GLN A C 1
ATOM 839 O O . GLN A 1 100 ? -13.113 14.410 8.456 1.00 91.62 100 GLN A O 1
ATOM 844 N N . GLY A 1 101 ? -11.902 12.722 7.598 1.00 91.62 101 GLY A N 1
ATOM 845 C CA . GLY A 1 101 ? -11.832 11.960 8.849 1.00 91.62 101 GLY A 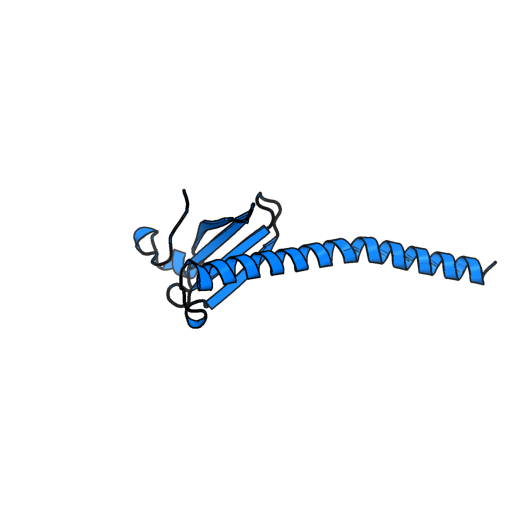CA 1
ATOM 846 C C . GLY A 1 101 ? -11.173 12.742 9.991 1.00 91.62 101 GLY A C 1
ATOM 847 O O . GLY A 1 101 ? -11.600 12.643 11.139 1.00 91.62 101 GLY A O 1
ATOM 848 N N . GLN A 1 102 ? -10.190 13.596 9.678 1.00 93.12 102 GLN A N 1
ATOM 849 C CA . GLN A 1 102 ? -9.594 14.511 10.660 1.00 93.12 102 GLN A CA 1
ATOM 850 C C . GLN A 1 102 ? -10.582 15.582 11.143 1.00 93.12 102 GLN A C 1
ATOM 852 O O . GLN A 1 102 ? -10.625 15.878 12.334 1.00 93.12 102 GLN A O 1
ATOM 857 N N . LYS A 1 103 ? -11.384 16.165 10.241 1.00 94.50 103 LYS A N 1
ATOM 858 C CA . LYS A 1 103 ? -12.405 17.171 10.594 1.00 94.50 103 LYS A CA 1
ATOM 859 C C . LYS A 1 103 ? -13.557 16.579 11.399 1.00 94.50 103 LYS A C 1
ATOM 861 O O . LYS A 1 103 ? -14.095 17.259 12.265 1.00 94.50 103 LYS A O 1
ATOM 866 N N . GLU A 1 104 ? -13.921 15.335 11.110 1.00 93.12 104 GLU A N 1
ATOM 867 C CA . GLU A 1 104 ? -14.945 14.582 11.838 1.00 93.12 104 GLU A CA 1
ATOM 868 C C . GLU A 1 104 ? -14.468 14.149 13.232 1.00 93.12 104 GLU A C 1
ATOM 870 O O . GLU A 1 104 ? -15.282 13.748 14.058 1.00 93.12 104 GLU A O 1
ATOM 875 N N . GLY A 1 105 ? -13.168 14.283 13.522 1.00 93.12 105 GLY A N 1
ATOM 876 C CA . GLY A 1 105 ? -12.602 13.955 14.826 1.00 93.12 105 GLY A CA 1
ATOM 877 C C . GLY A 1 105 ? -12.582 12.455 15.106 1.00 93.12 105 GLY A C 1
ATOM 878 O O . GLY A 1 105 ? -12.652 12.070 16.271 1.00 93.12 105 GLY A O 1
ATOM 879 N N . ILE A 1 106 ? -12.498 11.633 14.053 1.00 93.06 106 ILE A N 1
ATOM 880 C CA . ILE A 1 106 ? -12.427 10.173 14.168 1.00 93.06 106 ILE A CA 1
ATOM 881 C C . ILE A 1 106 ? -11.211 9.798 14.994 1.00 93.06 106 ILE A C 1
ATOM 883 O O . ILE A 1 106 ? -10.100 10.288 14.759 1.00 93.06 106 ILE A O 1
ATOM 887 N N . LYS A 1 107 ? -11.429 8.906 15.949 1.00 93.25 107 LYS A N 1
ATOM 888 C CA . LYS A 1 107 ? -10.377 8.378 16.798 1.00 93.25 107 LYS A CA 1
ATOM 889 C C . LYS A 1 107 ? -10.051 6.951 16.407 1.00 93.25 107 LYS A C 1
ATOM 891 O O . LYS A 1 107 ? -10.806 6.270 15.724 1.00 93.25 107 LYS A O 1
ATOM 896 N N . GLU A 1 108 ? -8.913 6.489 16.899 1.00 90.88 108 GLU A N 1
ATOM 897 C CA . GLU A 1 108 ? -8.460 5.117 16.703 1.00 90.88 108 GLU A CA 1
ATOM 898 C C . GLU A 1 108 ? -9.471 4.075 17.202 1.00 90.88 108 GLU A C 1
ATOM 900 O O . GLU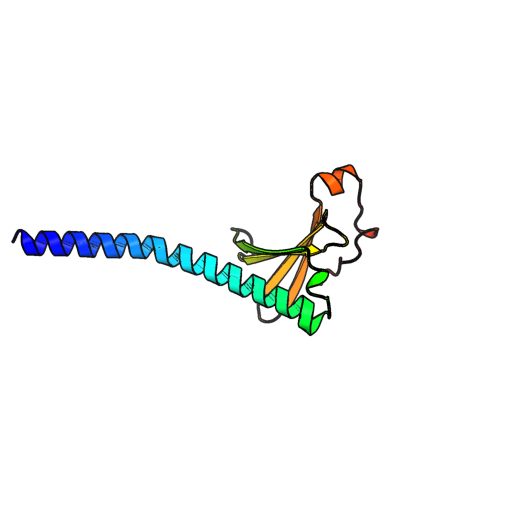 A 1 108 ? -9.680 3.060 16.550 1.00 90.88 108 GLU A O 1
ATOM 905 N N . GLU A 1 109 ? -10.142 4.367 18.320 1.00 92.19 109 GLU A N 1
ATOM 906 C CA . GLU A 1 109 ? -11.184 3.520 18.921 1.00 92.19 109 GLU A CA 1
ATOM 907 C C . GLU A 1 109 ? -12.409 3.312 18.016 1.00 92.19 109 GLU A C 1
ATOM 909 O O . GLU A 1 109 ? -13.141 2.340 18.191 1.00 92.19 109 GLU A O 1
ATOM 914 N N . ASP A 1 110 ? -12.610 4.191 17.032 1.00 92.88 110 ASP A N 1
ATOM 915 C CA . ASP A 1 110 ? -13.715 4.110 16.079 1.00 92.88 110 ASP A CA 1
ATOM 916 C C . ASP A 1 110 ? -13.380 3.232 14.858 1.00 92.88 110 ASP A C 1
ATOM 918 O O . ASP A 1 110 ? -14.276 2.914 14.071 1.00 92.88 110 ASP A O 1
ATOM 922 N N . LEU A 1 111 ? -12.104 2.854 14.682 1.00 94.31 111 LEU A N 1
ATOM 923 C CA . LEU A 1 111 ? -11.603 2.179 13.486 1.00 94.31 111 LEU A CA 1
ATOM 924 C C . LEU A 1 111 ? -11.921 0.680 13.498 1.00 94.31 111 LEU A C 1
ATOM 926 O O . LEU A 1 111 ? -11.344 -0.097 14.257 1.00 94.31 111 LEU A O 1
ATOM 930 N N . LYS A 1 112 ? -12.795 0.254 12.590 1.00 93.69 112 LYS A N 1
ATOM 931 C CA . LYS A 1 112 ? -13.299 -1.124 12.488 1.00 93.69 112 LYS A CA 1
ATOM 932 C C . LYS A 1 112 ? -12.321 -2.066 11.805 1.00 93.69 112 LYS A C 1
ATOM 934 O O . LYS A 1 112 ? -12.276 -3.240 12.154 1.00 93.69 112 LYS A O 1
ATOM 939 N N . ASN A 1 113 ? -11.556 -1.566 10.836 1.00 92.81 113 ASN A N 1
ATOM 940 C CA . ASN A 1 113 ? -10.580 -2.367 10.093 1.00 92.81 113 ASN A CA 1
ATOM 941 C C . ASN A 1 113 ? -9.139 -2.168 10.604 1.00 92.81 113 ASN A C 1
ATOM 943 O O . ASN A 1 113 ? -8.177 -2.415 9.877 1.00 92.81 113 ASN A O 1
ATOM 947 N N . LEU A 1 114 ? -8.962 -1.653 11.826 1.00 92.50 114 LEU A N 1
ATOM 948 C CA . LEU A 1 114 ? -7.647 -1.493 12.440 1.00 92.50 114 LEU A CA 1
ATOM 949 C C . LEU A 1 114 ? -7.188 -2.817 13.066 1.00 92.50 114 LEU A C 1
ATOM 951 O O . LEU A 1 114 ? -7.715 -3.233 14.093 1.00 92.50 114 LEU A O 1
ATOM 955 N N . ASN A 1 115 ? -6.172 -3.445 12.474 1.00 87.81 115 ASN A N 1
ATOM 956 C CA . ASN A 1 115 ? -5.542 -4.652 13.011 1.00 87.81 115 ASN A CA 1
ATOM 957 C C . ASN A 1 115 ? -4.003 -4.602 12.879 1.00 87.81 115 ASN A C 1
ATOM 959 O O . ASN A 1 115 ? -3.415 -5.375 12.118 1.00 87.81 115 ASN A O 1
ATOM 963 N N . PRO A 1 116 ? -3.317 -3.650 13.542 1.00 77.44 116 PRO A N 1
ATOM 964 C CA . PRO A 1 116 ? -1.869 -3.553 13.476 1.00 77.44 116 PRO A CA 1
ATOM 965 C C . PRO A 1 116 ? -1.229 -4.785 14.113 1.00 77.44 116 PRO A C 1
ATOM 967 O O . PRO A 1 116 ? -1.498 -5.139 15.263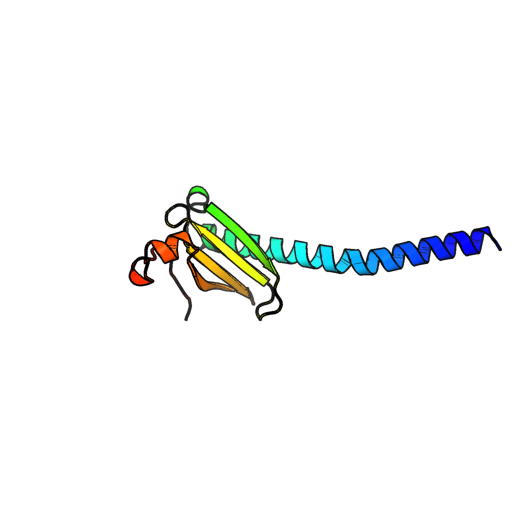 1.00 77.44 116 PRO A O 1
ATOM 970 N N . ARG A 1 117 ? -0.330 -5.422 13.363 1.00 68.69 117 ARG A N 1
ATOM 971 C CA . ARG A 1 117 ? 0.577 -6.418 13.928 1.00 68.69 117 ARG A CA 1
ATOM 972 C C . ARG A 1 117 ? 1.729 -5.617 14.543 1.00 68.69 117 ARG A C 1
ATOM 974 O O . ARG A 1 117 ? 2.610 -5.185 13.802 1.00 68.69 117 ARG A O 1
ATOM 981 N N . TYR A 1 118 ? 1.677 -5.456 15.870 1.00 53.06 118 TYR A N 1
ATOM 982 C CA . TYR A 1 118 ? 2.642 -4.785 16.769 1.00 53.06 118 TYR A CA 1
ATOM 983 C C . TYR A 1 118 ? 2.486 -3.274 16.970 1.00 53.06 118 TYR A C 1
ATOM 985 O O . TYR A 1 118 ? 2.559 -2.508 15.986 1.00 53.06 118 TYR A O 1
#

Radius of gyration: 20.72 Å; chains: 1; bounding box: 49×32×61 Å

Organism: NCBI:txid2833579

InterPro domains:
  IPR021486 Protein of unknown function DUF3139 [PF11337] (6-83)

Sequence (118 aa):
MKRTRKIFRVTLLVLLVGIIIVPIITIQTNKFIYKNRVSNYLVEEEGIDRDDIESIKGKWGFKLPSYYVIVTFKNEPQVEYIYFAQDNDVFQSNYKLNEQGQKEGIKEEDLKNLNPRY